Protein AF-A0A6P1BRT2-F1 (afdb_monomer_lite)

Structure (mmCIF, N/CA/C/O backbone):
data_AF-A0A6P1BRT2-F1
#
_entry.id   AF-A0A6P1BRT2-F1
#
loop_
_atom_site.group_PDB
_atom_site.id
_atom_site.type_symbol
_atom_site.label_atom_id
_atom_site.label_alt_id
_atom_site.label_comp_id
_atom_site.label_asym_id
_atom_site.label_entity_id
_atom_site.label_seq_id
_atom_site.pdbx_PDB_ins_code
_atom_site.Cartn_x
_atom_site.Cartn_y
_atom_site.Cartn_z
_atom_site.occupancy
_atom_site.B_iso_or_equiv
_atom_site.auth_seq_id
_atom_site.auth_comp_id
_atom_site.auth_asym_id
_atom_site.auth_atom_id
_atom_site.pdbx_PDB_model_num
ATOM 1 N N . MET A 1 1 ? 3.337 -15.249 -11.982 1.00 42.84 1 MET A N 1
ATOM 2 C CA . MET A 1 1 ? 4.564 -14.439 -12.131 1.00 42.84 1 MET A CA 1
ATOM 3 C C . MET A 1 1 ? 4.676 -13.546 -10.912 1.00 42.84 1 MET A C 1
ATOM 5 O O . MET A 1 1 ? 3.750 -12.791 -10.653 1.00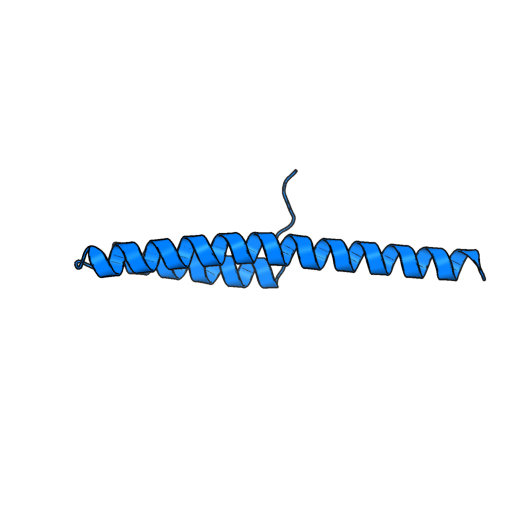 42.84 1 MET A O 1
ATOM 9 N N . THR A 1 2 ? 5.742 -13.667 -10.128 1.00 53.00 2 THR A N 1
ATOM 10 C CA . THR A 1 2 ? 5.997 -12.760 -9.002 1.00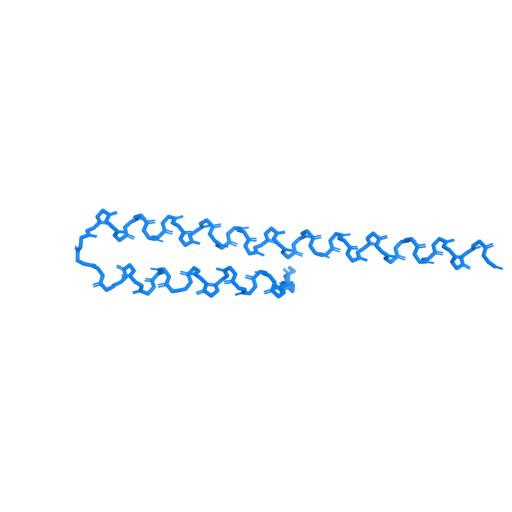 53.00 2 THR A CA 1
ATOM 11 C C . THR A 1 2 ? 6.545 -11.460 -9.586 1.00 53.00 2 THR A C 1
ATOM 13 O O . THR A 1 2 ? 7.692 -11.422 -10.026 1.00 53.00 2 THR A O 1
ATOM 16 N N . LEU A 1 3 ? 5.715 -10.417 -9.678 1.00 63.69 3 LEU A N 1
ATOM 17 C CA . LEU A 1 3 ? 6.175 -9.092 -10.100 1.00 63.69 3 LEU A CA 1
ATOM 18 C C . LEU A 1 3 ? 7.231 -8.614 -9.095 1.00 63.69 3 LEU A C 1
ATOM 20 O O . LEU A 1 3 ? 6.949 -8.501 -7.902 1.00 63.69 3 LEU A O 1
ATOM 24 N N . GLN A 1 4 ? 8.456 -8.363 -9.562 1.00 79.94 4 GLN A N 1
ATOM 25 C CA . GLN A 1 4 ? 9.470 -7.697 -8.748 1.00 79.94 4 GLN A CA 1
ATOM 26 C C . GLN A 1 4 ? 8.941 -6.306 -8.394 1.00 79.94 4 GLN A C 1
ATOM 28 O O . GLN A 1 4 ? 8.777 -5.454 -9.265 1.00 79.94 4 GLN A O 1
ATOM 33 N N . ILE A 1 5 ? 8.633 -6.092 -7.114 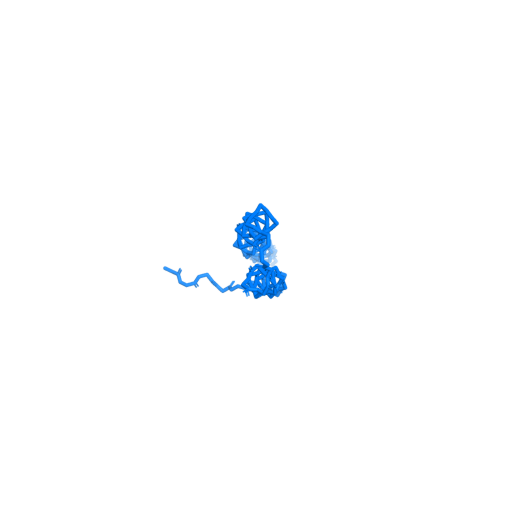1.00 84.44 5 ILE A N 1
ATOM 34 C CA . ILE A 1 5 ? 8.085 -4.818 -6.657 1.00 84.44 5 ILE A CA 1
ATOM 35 C C . ILE A 1 5 ? 9.174 -3.756 -6.781 1.00 84.44 5 ILE A C 1
ATOM 37 O O . ILE A 1 5 ? 10.250 -3.882 -6.180 1.00 84.44 5 ILE A O 1
ATOM 41 N N . SER A 1 6 ? 8.887 -2.697 -7.537 1.00 90.50 6 SER A N 1
ATOM 42 C CA . SER A 1 6 ? 9.836 -1.604 -7.717 1.00 90.50 6 SER A CA 1
ATOM 43 C C . SER A 1 6 ? 10.085 -0.856 -6.409 1.00 90.50 6 SER A C 1
ATOM 45 O O . SER A 1 6 ? 9.303 -0.937 -5.463 1.00 90.50 6 SER A O 1
ATOM 47 N N . GLN A 1 7 ? 11.175 -0.090 -6.320 1.00 91.56 7 GLN A N 1
ATOM 48 C CA . GLN A 1 7 ? 11.472 0.688 -5.111 1.00 91.56 7 GLN A CA 1
ATOM 49 C C . GLN A 1 7 ? 10.319 1.633 -4.738 1.00 91.56 7 GLN A C 1
ATOM 51 O O . GLN A 1 7 ? 9.961 1.750 -3.565 1.00 91.56 7 GLN A O 1
ATOM 56 N N . ARG A 1 8 ? 9.695 2.247 -5.747 1.00 93.62 8 ARG A N 1
ATOM 57 C CA . ARG A 1 8 ? 8.502 3.080 -5.588 1.00 93.62 8 ARG A CA 1
ATOM 58 C C . ARG A 1 8 ? 7.299 2.253 -5.130 1.00 93.62 8 ARG A C 1
ATOM 60 O O . ARG A 1 8 ? 6.593 2.668 -4.216 1.00 93.62 8 ARG A O 1
ATOM 67 N N . GLY A 1 9 ? 7.116 1.055 -5.687 1.00 94.94 9 GLY A N 1
ATOM 68 C CA . GLY A 1 9 ? 6.101 0.115 -5.214 1.00 94.94 9 GLY A CA 1
ATOM 69 C C . GLY A 1 9 ? 6.274 -0.270 -3.740 1.00 94.94 9 GLY A C 1
ATOM 70 O O . GLY A 1 9 ? 5.310 -0.248 -2.979 1.00 94.94 9 GLY A O 1
ATOM 71 N N . LYS A 1 10 ? 7.512 -0.512 -3.293 1.00 95.44 10 LYS A N 1
ATOM 72 C CA . LYS A 1 10 ? 7.824 -0.831 -1.888 1.00 95.44 10 LYS A CA 1
ATOM 73 C C . LYS A 1 10 ? 7.446 0.302 -0.936 1.00 95.44 10 LYS A C 1
ATOM 75 O O . LYS A 1 10 ? 6.964 0.039 0.161 1.00 95.44 10 LYS A O 1
ATOM 80 N N . GLN A 1 11 ? 7.647 1.557 -1.342 1.00 96.50 11 GLN A N 1
ATOM 81 C CA . GLN A 1 11 ? 7.235 2.707 -0.532 1.00 96.50 11 GLN A CA 1
ATOM 82 C C . GLN A 1 11 ? 5.714 2.766 -0.376 1.00 96.50 11 GLN A C 1
ATOM 84 O O . GLN A 1 11 ? 5.231 2.952 0.739 1.00 96.50 11 GLN A O 1
ATOM 89 N N . TYR A 1 12 ? 4.964 2.541 -1.458 1.00 97.69 12 TYR A N 1
ATOM 90 C CA . TYR A 1 12 ? 3.505 2.498 -1.392 1.00 97.69 12 TYR A CA 1
ATOM 91 C C . TYR A 1 12 ? 2.987 1.353 -0.514 1.00 97.69 12 TYR A C 1
ATOM 93 O O . TYR A 1 12 ? 2.094 1.590 0.298 1.00 97.69 12 TYR A O 1
ATOM 101 N N . LEU A 1 13 ? 3.583 0.157 -0.585 1.00 97.00 13 LEU A N 1
ATOM 102 C CA . LEU A 1 13 ? 3.214 -0.950 0.308 1.00 97.00 13 LEU A CA 1
ATOM 103 C C . LEU A 1 13 ? 3.489 -0.630 1.775 1.00 97.00 13 LEU A C 1
ATOM 105 O O . LEU A 1 13 ? 2.622 -0.840 2.615 1.00 97.00 13 LEU A O 1
ATOM 109 N N . LYS A 1 14 ? 4.643 -0.030 2.089 1.00 98.00 14 LYS A N 1
ATOM 110 C CA . LYS A 1 14 ? 4.950 0.396 3.461 1.00 98.00 14 LYS A CA 1
ATOM 111 C C . LYS A 1 14 ? 3.910 1.387 3.997 1.00 98.00 14 LYS A C 1
ATOM 113 O O . LYS A 1 14 ? 3.549 1.345 5.176 1.00 98.00 14 LYS A O 1
ATOM 118 N N . THR A 1 15 ? 3.415 2.285 3.144 1.00 98.12 15 THR A N 1
ATOM 119 C CA . THR A 1 15 ? 2.314 3.186 3.502 1.00 98.12 15 THR A CA 1
ATOM 120 C C . THR A 1 15 ? 1.015 2.415 3.740 1.00 98.12 15 THR A C 1
ATOM 122 O O . THR A 1 15 ? 0.385 2.641 4.770 1.00 98.12 15 THR A O 1
ATOM 125 N N . ALA A 1 16 ? 0.643 1.475 2.865 1.00 98.19 16 ALA A N 1
ATOM 126 C CA . ALA A 1 16 ? -0.542 0.630 3.049 1.00 98.19 16 ALA A CA 1
ATOM 127 C C . ALA A 1 16 ? -0.492 -0.156 4.373 1.00 98.19 16 ALA A C 1
ATOM 129 O O . ALA A 1 16 ? -1.426 -0.089 5.169 1.00 98.19 16 ALA A O 1
ATOM 130 N N . GLU A 1 17 ? 0.636 -0.800 4.679 1.00 98.38 17 GLU A N 1
ATOM 131 C CA . GLU A 1 17 ? 0.854 -1.518 5.942 1.00 98.38 17 GLU A CA 1
ATOM 132 C C . GLU A 1 17 ? 0.691 -0.601 7.164 1.00 98.38 17 GLU A C 1
ATOM 134 O O . GLU A 1 17 ? 0.064 -0.970 8.162 1.00 98.38 17 GLU A O 1
ATOM 139 N N . THR A 1 18 ? 1.218 0.624 7.081 1.00 98.50 18 THR A N 1
ATOM 140 C CA . THR A 1 18 ? 1.096 1.627 8.150 1.00 98.50 18 THR A CA 1
ATOM 141 C C . THR A 1 18 ? -0.361 2.051 8.359 1.00 98.50 18 THR A C 1
ATOM 143 O O . THR A 1 18 ? -0.812 2.184 9.502 1.00 98.50 18 THR A O 1
ATOM 146 N N . LEU A 1 19 ? -1.119 2.222 7.274 1.00 98.56 19 LEU A N 1
ATOM 147 C CA . LEU A 1 19 ? -2.542 2.561 7.317 1.00 98.56 19 LEU A CA 1
ATOM 148 C C . LEU A 1 19 ? -3.366 1.425 7.923 1.00 98.56 19 LEU A C 1
ATOM 150 O O . LEU A 1 19 ? -4.166 1.673 8.820 1.00 98.56 19 LEU A O 1
ATOM 154 N N . LEU A 1 20 ? -3.113 0.176 7.525 1.00 98.38 20 LEU A N 1
ATOM 155 C CA . LEU A 1 20 ? -3.786 -0.996 8.094 1.00 98.38 20 LEU A CA 1
ATOM 156 C C . LEU A 1 20 ? -3.475 -1.172 9.581 1.00 98.38 20 LEU A C 1
ATOM 158 O O . LEU A 1 20 ? -4.359 -1.514 10.367 1.00 98.38 20 LEU A O 1
ATOM 162 N N . ARG A 1 21 ? -2.231 -0.912 9.997 1.00 98.44 21 ARG A N 1
ATOM 163 C CA . ARG A 1 21 ? -1.867 -0.916 11.418 1.00 98.44 21 ARG A CA 1
ATOM 164 C C . ARG A 1 21 ? -2.623 0.165 12.189 1.00 98.44 21 ARG A C 1
ATOM 166 O O . ARG A 1 21 ? -3.108 -0.110 13.282 1.00 98.44 21 ARG A O 1
ATOM 173 N N . SER A 1 22 ? -2.745 1.358 11.615 1.00 98.12 22 SER A N 1
ATOM 174 C CA . SER A 1 22 ? -3.500 2.466 12.211 1.00 98.12 22 SER A CA 1
ATOM 175 C C . SER A 1 22 ? -4.994 2.145 12.298 1.00 98.12 22 SER A C 1
ATOM 177 O O . SER A 1 22 ? -5.603 2.367 13.339 1.00 98.12 22 SER A O 1
ATOM 179 N N . ALA A 1 23 ? -5.564 1.525 11.261 1.00 98.06 23 ALA A N 1
ATOM 180 C CA . ALA A 1 23 ? -6.961 1.096 11.237 1.00 98.06 23 ALA A CA 1
ATOM 181 C C . ALA A 1 23 ? -7.284 0.101 12.360 1.00 98.06 23 ALA A C 1
ATOM 183 O O . ALA A 1 23 ? -8.362 0.160 12.936 1.00 98.06 23 ALA A O 1
ATOM 184 N N . LYS A 1 24 ? -6.338 -0.784 12.710 1.00 97.44 24 LYS A N 1
ATOM 185 C CA . LYS A 1 24 ? -6.480 -1.729 13.834 1.00 97.44 24 LYS A CA 1
ATOM 186 C C . LYS A 1 24 ? -6.427 -1.064 15.213 1.00 97.44 24 LYS A C 1
ATOM 188 O O . LYS A 1 24 ? -6.880 -1.666 16.178 1.00 97.44 24 LYS A O 1
ATOM 193 N N . ALA A 1 25 ? -5.828 0.122 15.320 1.00 97.56 25 ALA A N 1
ATOM 194 C CA . ALA A 1 25 ? -5.688 0.855 16.579 1.00 97.56 25 ALA A CA 1
ATOM 195 C C . ALA A 1 25 ? -6.831 1.856 16.824 1.00 97.56 25 ALA A C 1
ATOM 197 O O . ALA A 1 25 ? -6.965 2.377 17.929 1.00 97.56 25 ALA A O 1
ATOM 198 N N . VAL A 1 26 ? -7.628 2.148 15.797 1.00 96.69 26 VAL A N 1
ATOM 199 C CA . VAL A 1 26 ? -8.741 3.096 15.848 1.00 96.69 26 VAL A CA 1
ATOM 200 C C . VAL A 1 26 ? -10.018 2.400 16.327 1.00 96.69 26 VAL A C 1
ATOM 202 O O . VAL A 1 26 ? -10.367 1.328 15.843 1.00 96.69 26 VAL A O 1
ATOM 205 N N . THR A 1 27 ? -10.736 3.045 17.250 1.00 97.12 27 THR A N 1
ATOM 206 C CA . THR A 1 27 ? -12.038 2.573 17.757 1.00 97.12 27 THR A CA 1
ATOM 207 C C . THR A 1 27 ? -13.207 3.008 16.871 1.00 97.12 27 THR A C 1
ATOM 209 O O . THR A 1 27 ? -14.236 2.340 16.827 1.00 97.12 27 THR A O 1
ATOM 212 N N . ASP A 1 28 ? -13.067 4.137 16.172 1.00 98.31 28 ASP A N 1
ATOM 213 C CA . ASP A 1 28 ? -14.095 4.635 15.260 1.00 98.31 28 ASP A CA 1
ATOM 214 C C . ASP A 1 28 ? -14.121 3.800 13.975 1.00 98.31 28 ASP A C 1
ATOM 216 O O . ASP A 1 28 ? -13.186 3.811 13.170 1.00 98.31 28 ASP A O 1
ATOM 220 N N . GLN A 1 29 ? -15.224 3.086 13.772 1.00 97.69 29 GLN A N 1
ATOM 221 C CA . GLN A 1 29 ? -15.376 2.181 12.642 1.00 97.69 29 GLN A CA 1
ATOM 222 C C . GLN A 1 29 ? -15.308 2.905 11.287 1.00 97.69 29 GLN A C 1
ATOM 224 O O . GLN A 1 29 ? -14.701 2.389 10.350 1.00 97.69 29 GLN A O 1
ATOM 229 N N . ALA A 1 30 ? -15.861 4.117 11.180 1.00 98.38 30 ALA A N 1
ATOM 230 C CA . ALA A 1 30 ? -15.851 4.874 9.932 1.00 98.38 30 ALA A CA 1
ATOM 231 C C . ALA A 1 30 ? -14.433 5.337 9.569 1.00 98.38 30 ALA A C 1
ATOM 233 O O . ALA A 1 30 ? -14.054 5.316 8.396 1.00 98.38 30 ALA A O 1
ATOM 234 N N . ILE A 1 31 ? -13.627 5.716 10.564 1.00 98.19 31 ILE A N 1
ATOM 235 C CA . ILE A 1 31 ? -12.213 6.053 10.354 1.00 98.19 31 ILE A CA 1
ATOM 236 C C . ILE A 1 31 ? -11.414 4.795 9.990 1.00 98.19 31 ILE A C 1
ATOM 238 O O . ILE A 1 31 ? -10.598 4.832 9.066 1.00 98.19 31 ILE A O 1
ATOM 242 N N . ALA A 1 32 ? -11.659 3.667 10.663 1.00 98.56 32 ALA A N 1
ATOM 243 C CA . ALA A 1 32 ? -10.9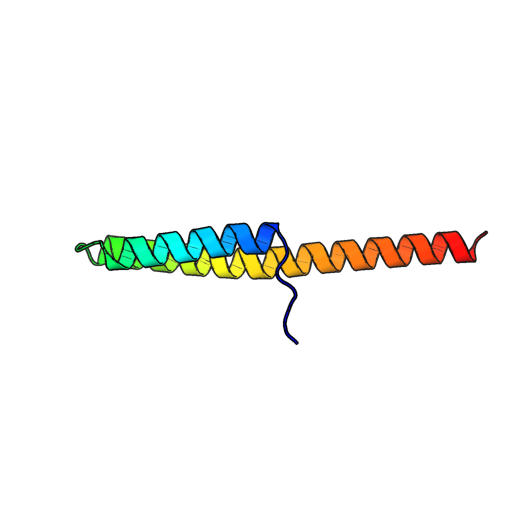91 2.406 10.352 1.00 98.56 32 ALA A CA 1
ATOM 244 C C . ALA A 1 32 ? -11.253 1.963 8.902 1.00 98.56 32 ALA A C 1
ATOM 246 O O . ALA A 1 32 ? -10.326 1.537 8.211 1.00 98.56 32 ALA A O 1
ATOM 247 N N . ASP A 1 33 ? -12.486 2.105 8.414 1.00 98.50 33 ASP A N 1
ATOM 248 C CA . ASP A 1 33 ? -12.845 1.720 7.047 1.00 98.50 33 ASP A CA 1
ATOM 249 C C . ASP A 1 33 ? -12.274 2.680 5.994 1.00 98.50 33 ASP A C 1
ATOM 251 O O . ASP A 1 33 ? -11.803 2.229 4.948 1.00 98.50 33 ASP A O 1
ATOM 255 N N . GLN A 1 34 ? -12.185 3.980 6.292 1.00 98.62 34 GLN A N 1
ATOM 256 C CA . GLN A 1 34 ? -11.466 4.933 5.435 1.00 98.62 34 GLN A CA 1
ATOM 257 C C . GLN A 1 34 ? -9.973 4.600 5.321 1.00 98.62 34 GLN A C 1
ATOM 259 O O . GLN A 1 34 ? -9.407 4.646 4.226 1.00 98.62 34 GLN A O 1
ATOM 264 N N . LEU A 1 35 ? -9.327 4.228 6.430 1.00 98.62 35 LEU A N 1
ATOM 265 C CA . LEU A 1 35 ? -7.914 3.843 6.432 1.00 98.62 35 LEU A CA 1
ATOM 266 C C . LEU A 1 35 ? -7.664 2.569 5.617 1.00 98.62 35 LEU A C 1
ATOM 268 O O . LEU A 1 35 ? -6.671 2.504 4.891 1.00 98.62 35 LEU A O 1
ATOM 272 N N . LYS A 1 36 ? -8.570 1.584 5.683 1.00 98.56 36 LYS A N 1
ATOM 273 C CA . LYS A 1 36 ? -8.508 0.379 4.838 1.00 98.56 36 LYS A CA 1
ATOM 274 C C . LYS A 1 36 ? -8.670 0.721 3.359 1.00 98.56 36 LYS A C 1
ATOM 276 O O . LYS A 1 36 ? -7.831 0.331 2.559 1.00 98.56 36 LYS A O 1
ATOM 281 N N . ALA A 1 37 ? -9.668 1.532 3.005 1.00 98.56 37 ALA A N 1
ATOM 282 C CA . ALA A 1 37 ? -9.875 1.951 1.618 1.00 98.56 37 ALA A CA 1
ATOM 283 C C . ALA A 1 37 ? -8.656 2.700 1.047 1.00 98.56 37 ALA A C 1
ATOM 285 O O . ALA A 1 37 ? -8.306 2.550 -0.129 1.00 98.56 37 ALA A O 1
ATOM 286 N N . LEU A 1 38 ? -7.979 3.494 1.883 1.00 98.50 38 LEU A N 1
ATOM 287 C CA . LEU A 1 38 ? -6.738 4.153 1.501 1.00 98.50 38 LEU A CA 1
ATOM 288 C C . LEU A 1 38 ? -5.592 3.144 1.334 1.00 98.50 38 LEU A C 1
ATOM 290 O O . LEU A 1 38 ? -4.850 3.245 0.358 1.00 98.50 38 LEU A O 1
ATOM 294 N N . ALA A 1 39 ? -5.467 2.155 2.223 1.00 98.56 39 ALA A N 1
ATOM 295 C CA . ALA A 1 39 ? -4.482 1.083 2.089 1.00 98.56 39 ALA A CA 1
ATOM 296 C C . ALA A 1 39 ? -4.655 0.311 0.769 1.00 98.56 39 ALA A C 1
ATOM 298 O O . ALA A 1 39 ? -3.695 0.213 0.005 1.00 98.56 39 ALA A O 1
ATOM 299 N N . ASP A 1 40 ? -5.881 -0.091 0.427 1.00 98.44 40 ASP A N 1
ATOM 300 C CA . ASP A 1 40 ? -6.200 -0.771 -0.837 1.00 98.44 40 ASP A CA 1
ATOM 301 C C . ASP A 1 40 ? -5.849 0.093 -2.063 1.00 98.44 40 ASP A C 1
ATOM 303 O O . ASP A 1 40 ? -5.489 -0.399 -3.139 1.00 98.44 40 ASP A O 1
ATOM 307 N N . ASN A 1 41 ? -5.963 1.422 -1.944 1.00 98.44 41 ASN A N 1
ATOM 308 C CA . ASN A 1 41 ? -5.510 2.333 -2.994 1.00 98.44 41 ASN A CA 1
ATOM 309 C C . ASN A 1 41 ? -3.984 2.318 -3.140 1.00 98.44 41 ASN A C 1
ATOM 311 O O . ASN A 1 41 ? -3.481 2.292 -4.265 1.00 98.44 41 ASN A O 1
ATOM 315 N N . TYR A 1 42 ? -3.251 2.330 -2.027 1.00 98.06 42 TYR A N 1
ATOM 316 C CA . TYR A 1 42 ? -1.790 2.294 -2.030 1.00 98.06 42 TYR A CA 1
ATOM 317 C C . TYR A 1 42 ? -1.235 0.959 -2.535 1.00 98.06 42 TYR A C 1
ATOM 319 O O . TYR A 1 42 ? -0.267 0.971 -3.294 1.00 98.06 42 TYR A O 1
ATOM 327 N N . GLU A 1 43 ? -1.871 -0.170 -2.225 1.00 96.88 43 GLU A N 1
ATOM 328 C CA . GLU A 1 43 ? -1.499 -1.475 -2.789 1.00 96.88 43 GLU A CA 1
ATOM 329 C C . GLU A 1 43 ? -1.623 -1.484 -4.318 1.00 96.88 43 GLU A C 1
ATOM 331 O O . GLU A 1 43 ? -0.675 -1.831 -5.027 1.00 96.88 43 GLU A O 1
ATOM 336 N N . ARG A 1 44 ? -2.739 -0.975 -4.856 1.00 96.44 44 ARG A N 1
ATOM 337 C CA . ARG A 1 44 ? -2.918 -0.832 -6.312 1.00 96.44 44 ARG A CA 1
ATOM 338 C C . ARG A 1 44 ? -1.883 0.100 -6.943 1.00 96.44 44 ARG A C 1
ATOM 340 O O . ARG A 1 44 ? -1.401 -0.163 -8.046 1.00 96.44 44 ARG A O 1
ATOM 347 N N . ARG A 1 45 ? -1.502 1.185 -6.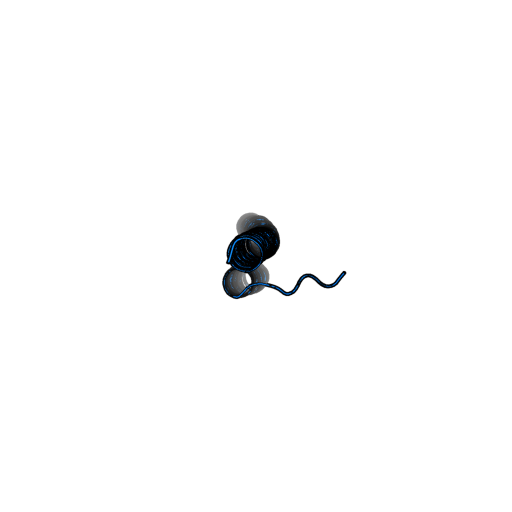259 1.00 95.81 45 ARG A N 1
ATOM 348 C CA . ARG A 1 45 ? -0.417 2.070 -6.725 1.00 95.81 45 ARG A CA 1
ATOM 349 C C . ARG A 1 45 ? 0.939 1.376 -6.702 1.00 95.81 45 ARG A C 1
ATOM 351 O O . ARG A 1 45 ? 1.756 1.652 -7.577 1.00 95.81 45 ARG A O 1
ATOM 358 N N . ALA A 1 46 ? 1.182 0.488 -5.742 1.00 95.56 46 ALA A N 1
ATOM 359 C CA . ALA A 1 46 ? 2.421 -0.271 -5.677 1.00 95.56 46 ALA A CA 1
ATOM 360 C C . ALA A 1 46 ? 2.582 -1.214 -6.870 1.00 95.56 46 ALA A C 1
ATOM 362 O O . ALA A 1 46 ? 3.647 -1.269 -7.495 1.00 95.56 46 ALA A O 1
ATOM 363 N N . GLU A 1 47 ? 1.502 -1.911 -7.215 1.00 93.94 47 GLU A N 1
ATOM 364 C CA . GLU A 1 47 ? 1.467 -2.773 -8.387 1.00 93.94 47 GLU A CA 1
ATOM 365 C C . GLU A 1 47 ? 1.656 -1.960 -9.671 1.00 93.94 47 GLU A C 1
ATOM 367 O O . GLU A 1 47 ? 2.531 -2.279 -10.479 1.00 93.94 47 GLU A O 1
ATOM 372 N N . LYS A 1 48 ? 0.909 -0.858 -9.824 1.00 95.06 48 LYS A N 1
ATOM 373 C CA . LYS A 1 48 ? 1.039 0.032 -10.983 1.00 95.06 48 LYS A CA 1
ATOM 374 C C . LYS A 1 48 ? 2.463 0.565 -11.135 1.00 95.06 48 LYS A C 1
ATOM 376 O O . LYS A 1 48 ? 3.014 0.503 -12.223 1.00 95.06 48 LYS A O 1
ATOM 381 N N . ALA A 1 49 ? 3.085 1.030 -10.052 1.00 94.00 49 ALA A N 1
ATOM 382 C CA . ALA A 1 49 ? 4.461 1.520 -10.086 1.00 94.00 49 ALA A CA 1
ATOM 383 C C . ALA A 1 49 ? 5.449 0.447 -10.563 1.00 94.00 49 ALA A C 1
ATOM 385 O O . ALA A 1 49 ? 6.382 0.759 -11.295 1.00 94.00 49 ALA A O 1
ATOM 386 N N . SER A 1 50 ? 5.229 -0.809 -10.173 1.00 90.56 50 SER A N 1
ATOM 387 C CA . SER A 1 50 ? 6.082 -1.923 -10.591 1.00 90.56 50 SER A CA 1
ATOM 388 C C . SER A 1 50 ? 5.921 -2.232 -12.079 1.00 90.56 50 SER A C 1
ATOM 390 O O . SER A 1 50 ? 6.914 -2.484 -12.757 1.00 90.56 50 SER A O 1
ATOM 392 N N . ARG A 1 51 ? 4.690 -2.155 -12.599 1.00 92.50 51 ARG A N 1
ATOM 393 C CA . ARG A 1 51 ? 4.400 -2.309 -14.032 1.00 92.50 51 ARG A CA 1
ATOM 394 C C . ARG A 1 51 ? 4.998 -1.168 -14.854 1.00 92.50 51 ARG A C 1
ATOM 396 O O . ARG A 1 51 ? 5.765 -1.439 -15.769 1.00 92.50 51 ARG A O 1
ATOM 403 N N . ASP A 1 52 ? 4.744 0.080 -14.459 1.00 93.94 52 ASP A N 1
ATOM 404 C C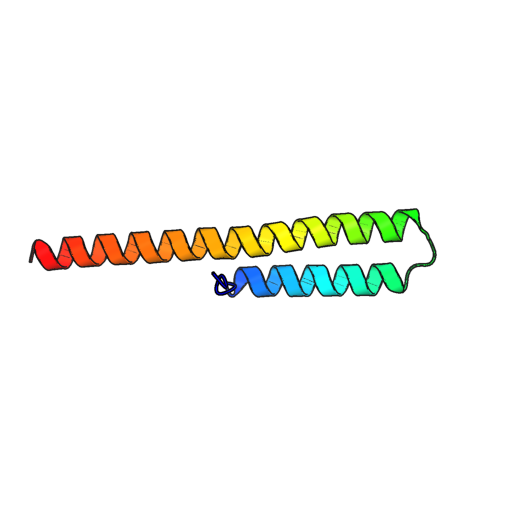A . ASP A 1 52 ? 5.276 1.276 -15.127 1.00 93.94 52 ASP A CA 1
ATOM 405 C C . ASP A 1 52 ? 6.823 1.227 -15.208 1.00 93.94 52 ASP A C 1
ATOM 407 O O . ASP A 1 52 ? 7.425 1.563 -16.230 1.00 93.94 52 ASP A O 1
ATOM 411 N N . ASP A 1 53 ? 7.490 0.800 -14.128 1.00 90.12 53 ASP A N 1
ATOM 412 C CA . ASP A 1 53 ? 8.955 0.719 -14.081 1.00 90.12 53 ASP A CA 1
ATOM 413 C C . ASP A 1 53 ? 9.494 -0.433 -14.951 1.00 90.12 53 ASP A C 1
ATOM 415 O O . ASP A 1 53 ? 10.526 -0.274 -15.609 1.00 90.12 53 ASP A O 1
ATOM 419 N N . ALA A 1 54 ? 8.788 -1.568 -15.000 1.00 89.75 54 ALA A N 1
ATOM 420 C CA . ALA A 1 54 ? 9.124 -2.685 -15.880 1.00 89.75 54 ALA A CA 1
ATOM 421 C C . ALA A 1 54 ? 8.962 -2.312 -17.363 1.00 89.75 54 ALA A C 1
ATOM 423 O O . ALA A 1 54 ? 9.868 -2.558 -18.156 1.00 89.75 54 ALA A O 1
ATOM 424 N N . GLU A 1 55 ? 7.862 -1.652 -17.733 1.00 92.88 55 GLU A N 1
ATOM 425 C CA . GLU A 1 55 ? 7.630 -1.142 -19.091 1.00 92.88 55 GLU A CA 1
ATOM 426 C C . GLU A 1 55 ? 8.739 -0.175 -19.517 1.00 92.88 55 GLU A C 1
ATOM 428 O O . GLU A 1 55 ? 9.290 -0.281 -20.614 1.00 92.88 55 GLU A O 1
ATOM 433 N N . LYS A 1 56 ? 9.147 0.726 -18.618 1.00 90.69 56 LYS A N 1
ATOM 434 C CA . LYS A 1 56 ? 10.246 1.659 -18.880 1.00 90.69 56 LYS A CA 1
ATOM 435 C C . LYS A 1 56 ? 11.592 0.953 -19.059 1.00 90.69 56 LYS A C 1
ATOM 437 O O . LYS A 1 56 ? 12.401 1.389 -19.879 1.00 90.69 56 LYS A O 1
ATOM 442 N N . ALA A 1 57 ? 11.854 -0.106 -18.294 1.00 90.31 57 ALA A N 1
ATOM 443 C CA . ALA A 1 57 ? 13.065 -0.908 -18.446 1.00 90.31 57 ALA A CA 1
ATOM 444 C C . ALA A 1 57 ? 13.086 -1.641 -19.797 1.00 90.31 57 ALA A C 1
ATOM 446 O O . ALA A 1 57 ? 14.109 -1.619 -20.480 1.00 90.31 57 ALA A O 1
ATOM 447 N N . LEU A 1 58 ? 11.950 -2.208 -20.213 1.00 90.88 58 LEU A N 1
ATOM 448 C CA . LEU A 1 58 ? 11.800 -2.855 -21.518 1.00 90.88 58 LEU A CA 1
ATOM 449 C C . LEU A 1 58 ? 12.009 -1.867 -22.672 1.00 90.88 58 LEU A C 1
ATOM 451 O O . LEU A 1 58 ? 12.773 -2.159 -23.588 1.00 90.88 58 LEU A O 1
ATOM 455 N N . ALA A 1 59 ? 11.411 -0.675 -22.599 1.00 92.81 59 ALA A N 1
ATOM 456 C CA . ALA A 1 59 ? 11.589 0.361 -23.618 1.00 92.81 59 ALA A CA 1
ATOM 457 C C . ALA A 1 59 ? 13.057 0.802 -23.758 1.00 92.81 59 ALA A C 1
ATOM 459 O O . ALA A 1 59 ? 13.544 1.008 -24.867 1.00 92.81 59 ALA A O 1
ATOM 460 N N . ARG A 1 60 ? 13.789 0.908 -22.639 1.00 92.19 60 ARG A N 1
ATOM 461 C CA . ARG A 1 60 ? 15.231 1.203 -22.668 1.00 92.19 60 ARG A CA 1
ATOM 462 C C . ARG A 1 60 ? 16.038 0.081 -23.312 1.00 92.19 60 ARG A C 1
ATOM 464 O O . ARG A 1 60 ? 16.909 0.375 -24.118 1.00 92.19 60 ARG A O 1
ATOM 471 N N . ALA A 1 61 ? 15.747 -1.173 -22.970 1.00 91.38 61 ALA A N 1
ATOM 472 C CA . ALA A 1 61 ? 16.443 -2.320 -23.546 1.00 91.38 61 ALA A CA 1
ATOM 473 C C . ALA A 1 61 ? 16.238 -2.407 -25.067 1.00 91.38 61 ALA A C 1
ATOM 475 O O . ALA A 1 61 ? 17.199 -2.643 -25.793 1.00 91.38 61 ALA A O 1
ATOM 476 N N . ALA A 1 62 ? 15.016 -2.148 -25.545 1.00 91.12 62 ALA A N 1
ATOM 477 C CA . ALA A 1 62 ? 14.717 -2.093 -26.974 1.00 91.12 62 ALA A CA 1
ATOM 478 C C . ALA A 1 62 ? 15.526 -0.995 -27.688 1.00 91.12 62 ALA A C 1
ATOM 480 O O . ALA A 1 62 ? 16.205 -1.284 -28.667 1.00 91.12 62 ALA A O 1
ATOM 481 N N . ALA A 1 63 ? 15.547 0.229 -27.150 1.00 90.81 63 ALA A N 1
ATOM 482 C CA . ALA A 1 63 ? 16.302 1.336 -27.744 1.00 90.81 63 ALA A CA 1
ATOM 483 C C . ALA A 1 63 ? 17.824 1.084 -27.781 1.00 90.81 63 ALA A C 1
ATOM 485 O O . ALA A 1 63 ? 18.504 1.477 -28.732 1.00 90.81 63 ALA A O 1
ATOM 486 N N . THR A 1 64 ? 18.378 0.424 -26.756 1.00 90.62 64 THR A N 1
ATOM 487 C CA . THR A 1 64 ? 19.790 0.013 -26.754 1.00 90.62 64 THR A CA 1
ATOM 488 C C . THR A 1 64 ? 20.060 -1.045 -27.821 1.00 90.62 64 THR A C 1
ATOM 490 O O . THR A 1 64 ? 20.995 -0.871 -28.595 1.00 90.62 64 THR A O 1
ATOM 493 N N . ALA A 1 65 ? 19.218 -2.078 -27.927 1.00 88.00 65 ALA A N 1
ATOM 494 C CA . ALA A 1 65 ? 19.363 -3.117 -28.947 1.00 88.00 65 ALA A CA 1
ATOM 495 C C . ALA A 1 65 ? 19.263 -2.555 -30.379 1.00 88.00 65 ALA A C 1
ATOM 497 O O . ALA A 1 65 ? 20.022 -2.956 -31.256 1.00 88.00 65 ALA A O 1
ATOM 498 N N . GLU A 1 66 ? 18.371 -1.588 -30.613 1.00 82.94 66 GLU A N 1
ATOM 499 C CA . GLU A 1 66 ? 18.266 -0.883 -31.897 1.00 82.94 66 GLU A CA 1
ATOM 500 C C . GLU A 1 66 ? 19.534 -0.082 -32.222 1.00 82.94 66 GLU A C 1
ATOM 502 O O . GLU A 1 66 ? 19.998 -0.093 -33.359 1.00 82.94 66 GLU A O 1
ATOM 507 N N . SER A 1 67 ? 20.128 0.580 -31.224 1.00 82.38 67 SER A N 1
ATOM 508 C CA . SER A 1 67 ? 21.367 1.350 -31.402 1.00 82.38 67 SER A CA 1
ATOM 509 C C . SER A 1 67 ? 22.575 0.452 -31.683 1.00 82.38 67 SER A C 1
ATOM 511 O O . SER A 1 67 ? 23.427 0.815 -32.487 1.00 82.38 67 SER A O 1
ATOM 513 N N . GLU A 1 68 ? 22.644 -0.719 -31.045 1.00 81.69 68 GLU A N 1
ATOM 514 C CA . GLU A 1 68 ? 23.697 -1.717 -31.273 1.00 81.69 68 GLU A CA 1
ATOM 515 C C . GLU A 1 68 ? 23.588 -2.388 -32.644 1.00 81.69 68 GLU A C 1
ATOM 517 O O . GLU A 1 68 ? 24.604 -2.756 -33.219 1.00 81.69 68 GLU A O 1
ATOM 522 N N . TRP A 1 69 ? 22.378 -2.549 -33.184 1.00 76.31 69 TRP A N 1
ATOM 523 C CA . TRP A 1 69 ? 22.179 -3.189 -34.486 1.00 76.31 69 TRP A CA 1
ATOM 524 C C . TRP A 1 69 ? 22.464 -2.262 -35.679 1.00 76.31 69 TRP A C 1
ATOM 526 O O . TRP A 1 69 ? 22.727 -2.738 -36.782 1.00 76.31 69 TRP A O 1
ATOM 536 N N . ILE A 1 70 ? 22.400 -0.944 -35.467 1.00 77.00 70 ILE A N 1
ATOM 537 C CA . ILE A 1 70 ? 22.671 0.081 -36.489 1.00 77.00 70 ILE A CA 1
ATOM 538 C C . ILE A 1 70 ? 24.167 0.477 -36.527 1.00 77.00 70 ILE A C 1
ATOM 540 O O . ILE A 1 70 ? 24.598 1.106 -37.496 1.00 77.00 70 ILE A O 1
ATOM 544 N N . ALA A 1 71 ? 24.951 0.115 -35.504 1.00 61.34 71 ALA A N 1
ATOM 545 C CA . ALA A 1 71 ? 26.391 0.381 -35.391 1.00 61.34 71 ALA A CA 1
ATOM 546 C C . ALA A 1 71 ? 27.251 -0.721 -36.034 1.00 61.34 71 ALA A C 1
ATOM 548 O O . ALA A 1 71 ? 28.302 -0.360 -36.614 1.00 61.34 71 ALA A O 1
#

Radius of gyration: 18.17 Å; chains: 1; bounding box: 42×20×54 Å

Sequence (71 aa):
MTLQISQRGKQYLKTAETLLRSAKAVTDQAIADQLKALADNYERRAEKASRDDAEKALARAAATAESEWIA

Foldseek 3Di:
DPQPFDPQLVVLQVQLVVLQVVLVVDPDVVSSVVSNVSSVVSNVVRVVVSVVVVVVVVVVVVVVVVVVVVD

Secondary structure (DSSP, 8-state):
------HHHHHHHHHHHHHHHHHHH---HHHHHHHHHHHHHHHHHHHHHHHHHHHHHHHHHHHHHHHHHH-

Organism: NCBI:txid2594946

pLDDT: mean 91.78, std 10.6, range [42.84, 98.62]